Protein AF-A0A167Z5C3-F1 (afdb_monomer_lite)

Structure (mmCIF, N/CA/C/O backbone):
data_AF-A0A167Z5C3-F1
#
_entry.id   AF-A0A167Z5C3-F1
#
loop_
_atom_site.group_PDB
_atom_site.id
_atom_site.type_symbol
_atom_site.label_atom_id
_atom_site.label_alt_id
_atom_site.label_comp_id
_atom_site.label_asym_id
_atom_site.label_entity_id
_atom_site.label_seq_id
_atom_site.pdbx_PDB_ins_code
_atom_site.Cartn_x
_atom_site.Cartn_y
_atom_site.Cartn_z
_atom_site.occupancy
_atom_site.B_iso_or_equiv
_atom_site.auth_seq_id
_atom_site.auth_comp_id
_atom_site.auth_asym_id
_atom_site.auth_atom_id
_atom_site.pdbx_PDB_model_num
ATOM 1 N N . MET A 1 1 ? -39.007 -15.872 5.410 1.00 59.53 1 MET A N 1
ATOM 2 C CA . MET A 1 1 ? -37.731 -16.560 5.708 1.00 59.53 1 MET A CA 1
ATOM 3 C C . MET A 1 1 ? -36.763 -15.523 6.268 1.00 59.53 1 MET A C 1
ATOM 5 O O . MET A 1 1 ? -36.455 -14.594 5.531 1.00 59.53 1 MET A O 1
ATOM 9 N N . PRO A 1 2 ? -36.349 -15.582 7.546 1.00 70.94 2 PRO A N 1
ATOM 10 C CA . PRO A 1 2 ? -35.373 -14.635 8.084 1.00 70.94 2 PRO A CA 1
ATOM 11 C C . PRO A 1 2 ? -34.003 -14.875 7.434 1.00 70.94 2 PRO A C 1
ATOM 13 O O . PRO A 1 2 ? -33.470 -15.982 7.492 1.00 70.94 2 PRO A O 1
ATOM 16 N N . VAL A 1 3 ? -33.444 -13.845 6.799 1.00 76.62 3 VAL A N 1
ATOM 17 C CA . VAL A 1 3 ? -32.089 -13.879 6.234 1.00 76.62 3 VAL A CA 1
ATOM 18 C C . VAL A 1 3 ? -31.096 -13.922 7.395 1.00 76.62 3 VAL A C 1
ATOM 20 O O . VAL A 1 3 ? -31.000 -12.970 8.167 1.00 76.62 3 VAL A O 1
ATOM 23 N N . ARG A 1 4 ? -30.370 -15.035 7.551 1.00 77.00 4 ARG A N 1
ATOM 24 C CA . ARG A 1 4 ? -29.257 -15.124 8.504 1.00 77.00 4 ARG A CA 1
ATOM 25 C C . ARG A 1 4 ? -27.977 -14.698 7.801 1.00 77.00 4 ARG A C 1
ATOM 27 O O . ARG A 1 4 ? -27.475 -15.429 6.953 1.00 77.00 4 ARG A O 1
ATOM 34 N N . ILE A 1 5 ? -27.470 -13.519 8.152 1.00 76.19 5 ILE A N 1
ATOM 35 C CA . ILE A 1 5 ? -26.157 -13.058 7.696 1.00 76.19 5 ILE A CA 1
ATOM 36 C C . ILE A 1 5 ? -25.108 -13.888 8.451 1.00 76.19 5 ILE A C 1
ATOM 38 O O . ILE A 1 5 ? -25.113 -13.873 9.686 1.00 76.19 5 ILE A O 1
ATOM 42 N N . PRO A 1 6 ? -24.261 -14.667 7.755 1.00 74.75 6 PRO A N 1
ATOM 43 C CA . PRO A 1 6 ? -23.200 -15.419 8.405 1.00 74.75 6 PRO A CA 1
ATOM 44 C C . PRO A 1 6 ? -22.250 -14.450 9.111 1.00 74.75 6 PRO A C 1
ATOM 46 O O . PRO A 1 6 ? -21.929 -13.388 8.582 1.00 74.75 6 PRO A O 1
ATOM 49 N N . ALA A 1 7 ? -21.820 -14.809 10.322 1.00 80.06 7 ALA A N 1
ATOM 50 C CA . ALA A 1 7 ? -20.827 -14.026 11.044 1.00 80.06 7 ALA A CA 1
ATOM 51 C C . ALA A 1 7 ? -19.572 -13.872 10.173 1.00 80.06 7 ALA A C 1
ATOM 53 O O . ALA A 1 7 ? -19.111 -14.855 9.584 1.00 80.06 7 ALA A O 1
ATOM 54 N N . ALA A 1 8 ? -19.048 -12.646 10.093 1.00 79.44 8 ALA A N 1
ATOM 55 C CA . ALA A 1 8 ? -17.879 -12.343 9.281 1.00 79.44 8 ALA A CA 1
ATOM 56 C C . ALA A 1 8 ? -16.723 -13.263 9.680 1.00 79.44 8 ALA A C 1
ATOM 58 O O . ALA A 1 8 ? -16.382 -13.390 10.864 1.00 79.44 8 ALA A O 1
ATOM 59 N N . ARG A 1 9 ? -16.124 -13.925 8.691 1.00 85.88 9 ARG A N 1
ATOM 60 C CA . ARG A 1 9 ? -14.958 -14.775 8.941 1.00 85.88 9 ARG A CA 1
ATOM 61 C C . ARG A 1 9 ? -13.801 -13.898 9.406 1.00 85.88 9 ARG A C 1
ATOM 63 O O . ARG A 1 9 ? -13.658 -12.760 8.968 1.00 85.88 9 ARG A O 1
ATOM 70 N N . THR A 1 10 ? -12.915 -14.438 10.239 1.00 87.94 10 THR A N 1
ATOM 71 C CA . THR A 1 10 ? -11.719 -13.715 10.708 1.00 87.94 10 THR A CA 1
ATOM 72 C C . THR A 1 10 ? -10.896 -13.151 9.547 1.00 87.94 10 THR A C 1
ATOM 74 O O . THR A 1 10 ? -10.353 -12.057 9.654 1.00 87.94 10 THR A O 1
ATOM 77 N N . SER A 1 11 ? -10.859 -13.857 8.411 1.00 88.06 11 SER A N 1
ATOM 78 C CA . SER A 1 11 ? -10.230 -13.381 7.177 1.00 88.06 11 SER A CA 1
ATOM 79 C C . SER A 1 11 ? -10.886 -12.119 6.619 1.00 88.06 11 SER A C 1
ATOM 81 O O . SER A 1 11 ? -10.178 -11.215 6.202 1.00 88.06 11 SER A O 1
ATOM 83 N N . GLU A 1 12 ? -12.217 -12.031 6.635 1.00 88.00 12 GLU A N 1
ATOM 84 C CA . GLU A 1 12 ? -12.946 -10.848 6.164 1.00 88.00 12 GLU A CA 1
ATOM 85 C C . GLU A 1 12 ? -12.699 -9.666 7.092 1.00 88.00 12 GLU A C 1
ATOM 87 O O . GLU A 1 12 ? -12.369 -8.581 6.624 1.00 88.00 12 GLU A O 1
ATOM 92 N N . VAL A 1 13 ? -12.767 -9.885 8.408 1.00 90.62 13 VAL A N 1
ATOM 93 C CA . VAL A 1 13 ? -12.454 -8.847 9.401 1.00 90.62 13 VAL A CA 1
ATOM 94 C C . VAL A 1 13 ? -11.026 -8.332 9.214 1.00 90.62 13 VAL A C 1
ATOM 96 O O . VAL A 1 13 ? -10.800 -7.124 9.231 1.00 90.62 13 VAL A O 1
ATOM 99 N N . LEU A 1 14 ? -10.070 -9.231 8.972 1.00 92.25 14 LEU A N 1
ATOM 100 C CA . LEU A 1 14 ? -8.686 -8.858 8.701 1.00 92.25 14 LEU A CA 1
ATOM 101 C C . LEU A 1 14 ? -8.566 -8.064 7.397 1.00 92.25 14 LEU A C 1
ATOM 103 O O . LEU A 1 14 ? -7.902 -7.033 7.385 1.00 92.25 14 LEU A O 1
ATOM 107 N N . SER A 1 15 ? -9.235 -8.483 6.321 1.00 90.88 15 SER A N 1
ATOM 108 C CA . SER A 1 15 ? -9.249 -7.744 5.054 1.00 90.88 15 SER A CA 1
ATOM 109 C C . SER A 1 15 ? -9.843 -6.345 5.205 1.00 90.88 15 SER A C 1
ATOM 111 O O . SER A 1 15 ? -9.249 -5.389 4.712 1.00 90.88 15 SER A O 1
ATOM 113 N N . PHE A 1 16 ? -10.961 -6.198 5.920 1.00 92.62 16 PHE A N 1
ATOM 114 C CA . PHE A 1 16 ? -11.559 -4.888 6.188 1.00 92.62 16 PHE A CA 1
ATOM 115 C C . PHE A 1 16 ? -10.667 -4.020 7.079 1.00 92.62 16 PHE A C 1
ATOM 117 O O . PHE A 1 16 ? -10.530 -2.826 6.822 1.00 92.62 16 PHE A O 1
ATOM 124 N N . GLY A 1 17 ? -10.005 -4.610 8.076 1.00 92.19 17 GLY A N 1
ATOM 125 C CA . GLY A 1 17 ? -9.033 -3.908 8.913 1.00 92.19 17 GLY A CA 1
ATOM 126 C C . GLY A 1 17 ? -7.829 -3.410 8.112 1.00 92.19 17 GLY A C 1
ATOM 127 O O . GLY A 1 17 ? -7.474 -2.236 8.194 1.00 92.19 17 GLY A O 1
ATOM 128 N N . VAL A 1 18 ? -7.243 -4.275 7.280 1.00 93.94 18 VAL A N 1
ATOM 129 C CA . VAL A 1 18 ? -6.130 -3.915 6.387 1.00 93.94 18 VAL A CA 1
ATOM 130 C C . VAL A 1 18 ? -6.558 -2.844 5.386 1.00 93.94 18 VAL A C 1
ATOM 132 O O . VAL A 1 18 ? -5.814 -1.890 5.177 1.00 93.94 18 VAL A O 1
ATOM 135 N N . ALA A 1 19 ? -7.753 -2.955 4.803 1.00 92.69 19 ALA A N 1
ATOM 136 C CA . ALA A 1 19 ? -8.283 -1.950 3.887 1.00 92.69 19 ALA A CA 1
ATOM 137 C C . ALA A 1 19 ? -8.485 -0.595 4.581 1.00 92.69 19 ALA A C 1
ATOM 139 O O . ALA A 1 19 ? -8.094 0.432 4.032 1.00 92.69 19 ALA A O 1
ATOM 140 N N . GLY A 1 20 ? -9.031 -0.592 5.800 1.00 92.75 20 GLY A N 1
ATOM 141 C CA . GLY A 1 20 ? -9.207 0.620 6.597 1.00 92.75 20 GLY A CA 1
ATOM 142 C C . GLY A 1 20 ? -7.874 1.295 6.908 1.00 92.75 20 GLY A C 1
ATOM 143 O O . GLY A 1 20 ? -7.679 2.460 6.573 1.00 92.75 20 GLY A O 1
ATOM 144 N N . VAL A 1 21 ? -6.917 0.559 7.478 1.00 92.25 21 VAL A N 1
ATOM 145 C CA . VAL A 1 21 ? -5.583 1.102 7.792 1.00 92.25 21 VAL A CA 1
ATOM 146 C C . VAL A 1 21 ? -4.857 1.553 6.521 1.00 92.25 21 VAL A C 1
ATOM 148 O O . VAL A 1 21 ? -4.270 2.634 6.497 1.00 92.25 21 VAL A O 1
ATOM 151 N N . GLY A 1 22 ? -4.940 0.770 5.444 1.00 89.56 22 GLY A N 1
ATOM 152 C CA . GLY A 1 22 ? -4.351 1.101 4.148 1.00 89.56 22 GLY A CA 1
ATOM 153 C C . GLY A 1 22 ? -4.929 2.375 3.530 1.00 89.56 22 GLY A C 1
ATOM 154 O O . GLY A 1 22 ? -4.178 3.155 2.953 1.00 89.56 22 GLY A O 1
ATOM 155 N N . ALA A 1 23 ? -6.228 2.636 3.702 1.00 90.56 23 ALA A N 1
ATOM 156 C CA . ALA A 1 23 ? -6.866 3.863 3.225 1.00 90.56 23 ALA A CA 1
ATOM 157 C C . ALA A 1 23 ? -6.369 5.118 3.965 1.00 90.56 23 ALA A C 1
ATOM 159 O O . ALA A 1 23 ? -6.271 6.185 3.362 1.00 90.56 23 ALA A O 1
ATOM 160 N N . PHE A 1 24 ? -6.013 4.996 5.248 1.00 90.06 24 PHE A N 1
ATOM 161 C CA . PHE A 1 24 ? -5.462 6.104 6.039 1.00 90.06 24 PHE A CA 1
ATOM 162 C C . PHE A 1 24 ? -3.935 6.234 5.948 1.00 90.06 24 PHE A C 1
ATOM 164 O O . PHE A 1 24 ? -3.391 7.281 6.304 1.00 90.06 24 PHE A O 1
ATOM 171 N N . ALA A 1 25 ? -3.235 5.218 5.440 1.00 87.75 25 ALA A N 1
ATOM 172 C CA . ALA A 1 25 ? -1.778 5.225 5.328 1.00 87.75 25 ALA A CA 1
ATOM 173 C C . ALA A 1 25 ? -1.211 6.440 4.554 1.00 87.75 25 ALA A C 1
ATOM 175 O O . ALA A 1 25 ? -0.251 7.033 5.050 1.00 87.75 25 ALA A O 1
ATOM 176 N N . PRO A 1 26 ? -1.788 6.898 3.420 1.00 82.81 26 PRO A N 1
ATOM 177 C CA . PRO A 1 26 ? -1.288 8.080 2.711 1.00 82.81 26 PRO A CA 1
ATOM 178 C C . PRO A 1 26 ? -1.381 9.367 3.538 1.00 82.81 26 PRO A C 1
ATOM 180 O O . PRO A 1 26 ? -0.478 10.196 3.493 1.00 82.81 26 PRO A O 1
ATOM 183 N N . LEU A 1 27 ? -2.446 9.524 4.331 1.00 87.12 27 LEU A N 1
ATOM 184 C CA . LEU A 1 27 ? -2.628 10.690 5.199 1.00 87.12 27 LEU A CA 1
ATOM 185 C C . LEU A 1 27 ? -1.622 10.685 6.351 1.00 87.12 27 LEU A C 1
ATOM 187 O O . LEU A 1 27 ? -1.069 11.727 6.692 1.00 87.12 27 LEU A O 1
ATOM 191 N N . TYR A 1 28 ? -1.339 9.510 6.915 1.00 82.50 28 TYR A N 1
ATOM 192 C CA . TYR A 1 28 ? -0.301 9.370 7.932 1.00 82.50 28 TYR A CA 1
ATOM 193 C C . TYR A 1 28 ? 1.085 9.731 7.382 1.00 82.50 28 TYR A C 1
ATOM 195 O O . TYR A 1 28 ? 1.816 10.486 8.019 1.00 82.50 28 TYR A O 1
ATOM 203 N N . LEU A 1 29 ? 1.428 9.247 6.183 1.00 86.88 29 LEU A N 1
ATOM 204 C CA . LEU A 1 29 ? 2.704 9.564 5.532 1.00 86.88 29 LEU A CA 1
ATOM 205 C C . LEU A 1 29 ? 2.828 11.054 5.180 1.00 86.88 29 LEU A C 1
ATOM 207 O O . LEU A 1 29 ? 3.918 11.603 5.279 1.00 86.88 29 LEU A O 1
ATOM 211 N N . LEU A 1 30 ? 1.723 11.721 4.834 1.00 86.31 30 LEU A N 1
ATOM 212 C CA . LEU A 1 30 ? 1.718 13.152 4.523 1.00 86.31 30 LEU A CA 1
ATOM 213 C C . LEU A 1 30 ? 1.930 14.038 5.763 1.00 86.31 30 LEU A C 1
ATOM 215 O O . LEU A 1 30 ? 2.533 15.103 5.664 1.00 86.31 30 LEU A O 1
ATOM 219 N N . LEU A 1 31 ? 1.414 13.623 6.923 1.00 83.88 31 LEU A N 1
ATOM 220 C CA . LEU A 1 31 ? 1.479 14.405 8.164 1.00 83.88 31 LEU A CA 1
ATOM 221 C C . LEU A 1 31 ? 2.708 14.072 9.026 1.00 83.88 31 LEU A C 1
ATOM 223 O O . LEU A 1 31 ? 3.077 14.867 9.892 1.00 83.88 31 LEU A O 1
ATOM 227 N N . ALA A 1 32 ? 3.338 12.913 8.824 1.00 83.81 32 ALA A N 1
ATOM 228 C CA . ALA A 1 32 ? 4.481 12.486 9.619 1.00 83.81 32 ALA A CA 1
ATOM 229 C C . ALA A 1 32 ? 5.792 13.165 9.155 1.00 83.81 32 ALA A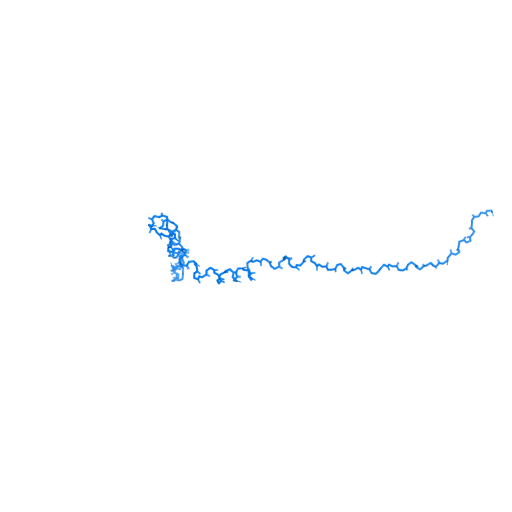 C 1
ATOM 231 O O . ALA A 1 32 ? 6.214 12.993 8.007 1.00 83.81 32 ALA A O 1
ATOM 232 N N . PRO A 1 33 ? 6.503 13.892 10.038 1.00 79.31 33 PRO A N 1
ATOM 233 C CA . PRO A 1 33 ? 7.791 14.481 9.688 1.00 79.31 33 PRO A CA 1
ATOM 234 C C . PRO A 1 33 ? 8.831 13.380 9.424 1.00 79.31 33 PRO A C 1
ATOM 236 O O . PRO A 1 33 ? 9.020 12.481 10.241 1.00 79.31 33 PRO A O 1
ATOM 239 N N . GLY A 1 34 ? 9.517 13.442 8.278 1.00 83.06 34 GLY A N 1
ATOM 240 C CA . GLY A 1 34 ? 10.540 12.456 7.895 1.00 83.06 34 GLY A CA 1
ATOM 241 C C . GLY A 1 34 ? 9.999 11.136 7.324 1.00 83.06 34 GLY A C 1
ATOM 242 O O . GLY A 1 34 ? 10.754 10.163 7.212 1.00 83.06 34 GLY A O 1
ATOM 243 N N . ALA A 1 35 ? 8.717 11.091 6.943 1.00 85.06 35 ALA A N 1
ATOM 244 C CA . ALA A 1 35 ? 8.103 9.925 6.310 1.00 85.06 35 ALA A CA 1
ATOM 245 C C . ALA A 1 35 ? 8.829 9.500 5.024 1.00 85.06 35 ALA A C 1
ATOM 247 O O . ALA A 1 35 ? 9.097 8.315 4.851 1.00 85.06 35 ALA A O 1
ATOM 248 N N . GLU A 1 36 ? 9.223 10.457 4.180 1.00 83.94 36 GLU A N 1
ATOM 249 C CA . GLU A 1 36 ? 9.922 10.195 2.914 1.00 83.94 36 GLU A CA 1
ATOM 250 C C . GLU A 1 36 ? 11.262 9.475 3.110 1.00 83.94 36 GLU A C 1
ATOM 252 O O . GLU A 1 36 ? 11.537 8.485 2.440 1.00 83.94 36 GLU A O 1
ATOM 257 N N . GLU A 1 37 ? 12.078 9.897 4.080 1.00 88.38 37 GLU A N 1
ATOM 258 C CA . GLU A 1 37 ? 13.375 9.263 4.364 1.00 88.38 37 GLU A CA 1
ATOM 259 C C . GLU A 1 37 ? 13.190 7.824 4.867 1.00 88.38 37 GLU A C 1
ATOM 261 O O . GLU A 1 37 ? 13.909 6.901 4.476 1.00 88.38 37 GLU A O 1
ATOM 266 N N . THR A 1 38 ? 12.190 7.608 5.724 1.00 87.00 38 THR A N 1
ATOM 267 C CA . THR A 1 38 ? 11.873 6.272 6.241 1.00 87.00 38 THR A CA 1
ATOM 268 C C . THR A 1 38 ? 11.325 5.375 5.137 1.00 87.00 38 THR A C 1
ATOM 270 O O . THR A 1 38 ? 11.746 4.220 5.014 1.00 87.00 38 THR A O 1
ATOM 273 N N . LEU A 1 39 ? 10.429 5.910 4.307 1.00 86.50 39 LEU A N 1
ATOM 274 C CA . LEU A 1 39 ? 9.857 5.212 3.168 1.00 86.50 39 LEU A CA 1
ATOM 275 C C . LEU A 1 39 ? 10.956 4.842 2.170 1.00 86.50 39 LEU A C 1
ATOM 277 O O . LEU A 1 39 ? 11.048 3.674 1.811 1.00 86.50 39 LEU A O 1
ATOM 281 N N . ALA A 1 40 ? 11.846 5.771 1.814 1.00 88.19 40 ALA A N 1
ATOM 282 C CA . ALA A 1 40 ? 12.988 5.534 0.932 1.00 88.19 40 ALA A CA 1
ATOM 283 C C . ALA A 1 40 ? 13.931 4.442 1.470 1.00 88.19 40 ALA A C 1
ATOM 285 O O . ALA A 1 40 ? 14.315 3.523 0.742 1.00 88.19 40 ALA A O 1
ATOM 286 N N . ARG A 1 41 ? 14.265 4.472 2.768 1.00 90.12 41 ARG A N 1
ATOM 287 C CA . ARG A 1 41 ? 15.096 3.428 3.401 1.00 90.12 41 ARG A CA 1
ATOM 288 C C . ARG A 1 41 ? 14.427 2.059 3.393 1.00 90.12 41 ARG A C 1
ATOM 290 O O . ARG A 1 41 ? 15.111 1.042 3.252 1.00 90.12 41 ARG A O 1
ATOM 297 N N . GLN A 1 42 ? 13.111 2.010 3.589 1.00 88.44 42 GLN A N 1
ATOM 298 C CA . GLN A 1 42 ? 12.366 0.755 3.565 1.00 88.44 42 GLN A CA 1
ATOM 299 C C . GLN A 1 42 ? 12.198 0.227 2.138 1.00 88.44 42 GLN A C 1
ATOM 301 O O . GLN A 1 42 ? 12.467 -0.953 1.912 1.00 88.44 42 GLN A O 1
ATOM 306 N N . THR A 1 43 ? 11.822 1.076 1.178 1.00 87.81 43 THR A N 1
ATOM 307 C CA . THR A 1 43 ? 11.642 0.708 -0.236 1.00 87.81 43 THR A CA 1
ATOM 308 C C . THR A 1 43 ? 12.948 0.237 -0.861 1.00 87.81 43 THR A C 1
ATOM 310 O O . THR A 1 43 ? 12.939 -0.781 -1.549 1.00 87.81 43 THR A O 1
ATOM 313 N N . ALA A 1 44 ? 14.089 0.847 -0.526 1.00 92.69 44 ALA A N 1
ATOM 314 C CA . ALA A 1 44 ? 15.405 0.414 -1.005 1.00 92.69 44 ALA A CA 1
ATOM 315 C C . ALA A 1 44 ? 15.727 -1.064 -0.695 1.00 92.69 44 ALA A C 1
ATOM 317 O O . ALA A 1 44 ? 16.468 -1.707 -1.439 1.00 92.69 44 ALA A O 1
ATOM 318 N N . ARG A 1 45 ? 15.155 -1.642 0.373 1.00 91.94 45 ARG A N 1
ATOM 319 C CA . ARG A 1 45 ? 15.403 -3.047 0.751 1.00 91.94 45 ARG A CA 1
ATOM 320 C C . ARG A 1 45 ? 14.686 -4.047 -0.149 1.00 91.94 45 ARG A C 1
ATOM 322 O O . ARG A 1 45 ? 15.197 -5.143 -0.371 1.00 91.94 45 ARG A O 1
ATOM 329 N N . TRP A 1 46 ? 13.488 -3.713 -0.621 1.00 86.75 46 TRP A N 1
ATOM 330 C CA . TRP A 1 46 ? 12.613 -4.671 -1.304 1.00 86.75 46 TRP A CA 1
ATOM 331 C C . TRP A 1 46 ? 12.300 -4.305 -2.755 1.00 86.75 46 TRP A C 1
ATOM 333 O O . TRP A 1 46 ? 12.028 -5.218 -3.540 1.00 86.75 46 TRP A O 1
ATOM 343 N N . ALA A 1 47 ? 12.398 -3.031 -3.144 1.00 91.00 47 ALA A N 1
ATOM 344 C CA . ALA A 1 47 ? 12.131 -2.566 -4.504 1.00 91.00 47 ALA A CA 1
ATOM 345 C C . ALA A 1 47 ? 12.968 -3.303 -5.568 1.00 91.00 47 ALA A C 1
ATOM 347 O O . ALA A 1 47 ? 12.363 -3.833 -6.497 1.00 91.00 47 ALA A O 1
ATOM 348 N N . PRO A 1 48 ? 14.291 -3.535 -5.406 1.00 88.94 48 PRO A N 1
ATOM 349 C CA . PRO A 1 48 ? 15.081 -4.232 -6.433 1.00 88.94 48 PRO A CA 1
ATOM 350 C C . PRO A 1 48 ? 14.676 -5.701 -6.635 1.00 88.94 48 PRO A C 1
ATOM 352 O O . PRO A 1 48 ? 14.871 -6.309 -7.690 1.00 88.94 48 PRO A O 1
ATOM 355 N N . ARG A 1 49 ? 14.133 -6.346 -5.594 1.00 88.81 49 ARG A N 1
ATOM 356 C CA . ARG A 1 49 ? 13.568 -7.697 -5.721 1.00 88.81 49 ARG A CA 1
ATOM 357 C C . ARG A 1 49 ? 12.223 -7.643 -6.440 1.00 88.81 49 ARG A C 1
ATOM 359 O O . ARG A 1 49 ? 11.949 -8.513 -7.263 1.00 88.81 49 ARG A O 1
ATOM 366 N N . TRP A 1 50 ? 11.416 -6.638 -6.132 1.00 87.88 50 TRP A N 1
ATOM 367 C CA . TRP A 1 50 ? 10.129 -6.402 -6.771 1.00 87.88 50 TRP A CA 1
ATOM 368 C C . TRP A 1 50 ? 10.266 -6.067 -8.255 1.00 87.88 50 TRP A C 1
ATOM 370 O O . TRP A 1 50 ? 9.526 -6.626 -9.055 1.00 87.88 50 TRP A O 1
ATOM 380 N N . GLU A 1 51 ? 11.262 -5.276 -8.647 1.00 87.19 51 GLU A N 1
ATOM 381 C CA . GLU A 1 51 ? 11.583 -4.985 -10.049 1.00 87.19 51 GLU A CA 1
ATOM 382 C C . GLU A 1 51 ? 11.885 -6.260 -10.841 1.00 87.19 51 GLU A C 1
ATOM 384 O O . GLU A 1 51 ? 11.370 -6.444 -11.941 1.00 87.19 51 GLU A O 1
ATOM 389 N N . ARG A 1 52 ? 12.636 -7.203 -10.255 1.00 87.25 52 ARG A N 1
ATOM 390 C CA . ARG A 1 52 ? 12.906 -8.510 -10.881 1.00 87.25 52 ARG A CA 1
ATOM 391 C C . ARG A 1 52 ? 11.640 -9.350 -11.070 1.00 87.25 52 ARG A C 1
ATOM 393 O O . ARG A 1 52 ? 11.522 -10.062 -12.066 1.00 87.25 52 ARG A O 1
ATOM 400 N N . VAL A 1 53 ? 10.696 -9.287 -10.130 1.00 86.94 53 VAL A N 1
ATOM 401 C CA . VAL A 1 53 ? 9.393 -9.970 -10.239 1.00 86.94 53 VAL A CA 1
ATOM 402 C C . VAL A 1 53 ? 8.513 -9.265 -11.276 1.00 86.94 53 VAL A C 1
ATOM 404 O O . VAL A 1 53 ? 7.959 -9.923 -12.152 1.00 86.94 53 VAL A O 1
ATOM 407 N N . ALA A 1 54 ? 8.438 -7.937 -11.248 1.00 83.25 54 ALA A N 1
ATOM 408 C CA . ALA A 1 54 ? 7.661 -7.145 -12.194 1.00 83.25 54 ALA A CA 1
ATOM 409 C C . ALA A 1 54 ? 8.164 -7.316 -13.637 1.00 83.25 54 ALA A C 1
ATOM 411 O O . ALA A 1 54 ? 7.366 -7.571 -14.537 1.00 83.25 54 ALA A O 1
ATOM 412 N N . ALA A 1 55 ? 9.480 -7.297 -13.857 1.00 83.25 55 ALA A N 1
ATOM 413 C CA . ALA A 1 55 ? 10.080 -7.560 -15.165 1.00 83.25 55 ALA A CA 1
ATOM 414 C C . ALA A 1 55 ? 9.736 -8.959 -15.704 1.00 83.25 55 ALA A C 1
ATOM 416 O O . ALA A 1 55 ? 9.625 -9.149 -16.911 1.00 83.25 55 ALA A O 1
ATOM 417 N N . ARG A 1 56 ? 9.550 -9.942 -14.815 1.00 81.44 56 ARG A N 1
ATOM 418 C CA . ARG A 1 56 ? 9.253 -11.328 -15.191 1.00 81.44 56 ARG A CA 1
ATOM 419 C C . ARG A 1 56 ? 7.766 -11.601 -15.420 1.00 81.44 56 ARG A C 1
ATOM 421 O O . ARG A 1 56 ? 7.442 -12.465 -16.229 1.00 81.44 56 ARG A O 1
ATOM 428 N N . TYR A 1 57 ? 6.884 -10.932 -14.680 1.00 79.44 57 TYR A N 1
ATOM 429 C CA . TYR A 1 57 ? 5.464 -11.303 -14.615 1.00 79.44 57 TYR A CA 1
ATOM 430 C C . TYR A 1 57 ? 4.493 -10.181 -14.992 1.00 79.44 57 TYR A C 1
ATOM 432 O O . TYR A 1 57 ? 3.348 -10.473 -15.323 1.00 79.44 57 TYR A O 1
ATOM 440 N N . VAL A 1 58 ? 4.921 -8.918 -14.934 1.00 77.75 58 VAL A N 1
ATOM 441 C CA . VAL A 1 58 ? 4.075 -7.742 -15.209 1.00 77.75 58 VAL A CA 1
ATOM 442 C C . VAL A 1 58 ? 4.393 -7.143 -16.579 1.00 77.75 58 VAL A C 1
ATOM 444 O O . VAL A 1 58 ? 3.483 -6.704 -17.279 1.00 77.75 58 VAL A O 1
ATOM 447 N N . ALA A 1 59 ? 5.660 -7.172 -17.010 1.00 66.25 59 ALA A N 1
ATOM 448 C CA . ALA A 1 59 ? 6.009 -6.855 -18.391 1.00 66.25 59 ALA A CA 1
ATOM 449 C C . ALA A 1 59 ? 5.410 -7.922 -19.324 1.00 66.25 59 ALA A C 1
ATOM 451 O O . ALA A 1 59 ? 5.704 -9.112 -19.202 1.00 66.25 59 ALA A O 1
ATOM 452 N N . ALA A 1 60 ? 4.531 -7.502 -20.234 1.00 62.19 60 ALA A N 1
ATOM 453 C CA . ALA A 1 60 ? 3.822 -8.418 -21.114 1.00 62.19 60 ALA A CA 1
ATOM 454 C C . ALA A 1 60 ? 4.811 -9.259 -21.958 1.00 62.19 60 ALA A C 1
ATOM 456 O O . ALA A 1 60 ? 5.672 -8.688 -22.632 1.00 62.19 60 ALA A O 1
ATOM 457 N N . PRO A 1 61 ? 4.668 -10.599 -22.029 1.00 57.81 61 PRO A N 1
ATOM 458 C CA . PRO A 1 61 ? 5.484 -11.448 -22.907 1.00 57.81 61 PRO A CA 1
ATOM 459 C C . PRO A 1 61 ? 5.203 -11.223 -24.409 1.00 57.81 61 PRO A C 1
ATOM 461 O O . PRO A 1 61 ? 5.790 -11.890 -25.262 1.00 57.81 61 PRO A O 1
ATOM 464 N N . SER A 1 62 ? 4.288 -10.313 -24.763 1.00 56.41 62 SER A N 1
ATOM 465 C CA . SER A 1 62 ? 3.802 -10.096 -26.129 1.00 56.41 62 SER A CA 1
ATOM 466 C C . SER A 1 62 ? 4.767 -9.331 -27.036 1.00 56.41 62 SER A C 1
ATOM 468 O O . SER A 1 62 ? 4.655 -9.460 -28.252 1.00 56.41 62 SER A O 1
ATOM 470 N N . SER A 1 63 ? 5.744 -8.594 -26.498 1.00 55.84 63 SER A N 1
ATOM 471 C CA . SER A 1 63 ? 6.692 -7.827 -27.328 1.00 55.84 63 SER A CA 1
ATOM 472 C C . SER A 1 63 ? 7.702 -8.705 -28.080 1.00 55.84 63 SER A C 1
ATOM 474 O O . SER A 1 63 ? 8.338 -8.244 -29.022 1.00 55.84 63 SER A O 1
ATOM 476 N N . ALA A 1 64 ? 7.833 -9.983 -27.709 1.00 56.53 64 ALA A N 1
ATOM 477 C CA . ALA A 1 64 ? 8.749 -10.924 -28.355 1.00 56.53 64 ALA A CA 1
ATOM 478 C C . ALA A 1 64 ? 8.127 -11.698 -29.538 1.00 56.53 64 ALA A C 1
ATOM 480 O O . ALA A 1 64 ? 8.829 -12.467 -30.192 1.00 56.53 64 ALA A O 1
ATOM 481 N N . ARG A 1 65 ? 6.825 -11.531 -29.837 1.00 53.19 65 ARG A N 1
ATOM 482 C CA . ARG A 1 65 ? 6.106 -12.356 -30.835 1.00 53.19 65 ARG A CA 1
ATOM 483 C C . ARG A 1 65 ? 5.721 -11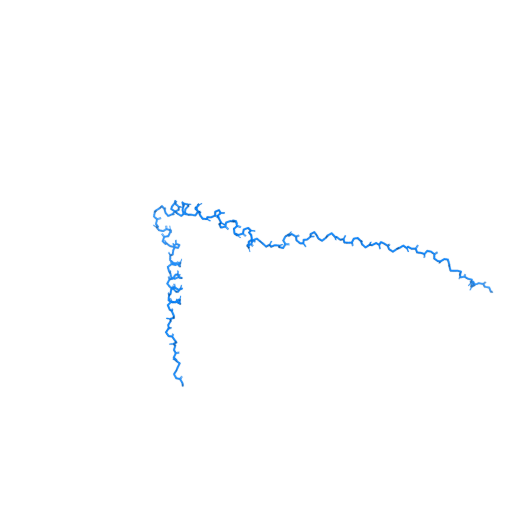.622 -32.127 1.00 53.19 65 ARG A C 1
ATOM 485 O O . ARG A 1 65 ? 4.799 -12.055 -32.808 1.00 53.19 65 ARG A O 1
ATOM 492 N N . THR A 1 66 ? 6.418 -10.550 -32.503 1.00 51.38 66 THR A N 1
ATOM 493 C CA . THR A 1 66 ? 6.186 -9.900 -33.816 1.00 51.38 66 THR A CA 1
ATOM 494 C C . THR A 1 66 ? 7.272 -10.199 -34.849 1.00 51.38 66 THR A C 1
ATOM 496 O O . THR A 1 66 ? 7.081 -9.930 -36.029 1.00 51.38 66 THR A O 1
ATOM 499 N N . ALA A 1 67 ? 8.362 -10.870 -34.478 1.00 55.38 67 ALA A N 1
ATOM 500 C CA . ALA A 1 67 ? 9.267 -11.4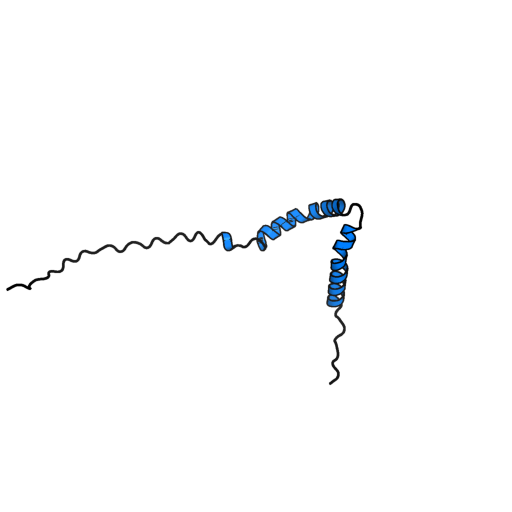61 -35.459 1.00 55.38 67 ALA A CA 1
ATOM 501 C C . ALA A 1 67 ? 8.789 -12.877 -35.817 1.00 55.38 67 ALA A C 1
ATOM 503 O O . ALA A 1 67 ? 9.422 -13.871 -35.473 1.00 55.38 67 ALA A O 1
ATOM 504 N N . SER A 1 68 ? 7.638 -12.974 -36.488 1.00 46.28 68 SER A N 1
ATOM 505 C CA . SER A 1 68 ? 7.370 -14.138 -37.332 1.00 46.28 68 SER A CA 1
ATOM 506 C C . SER A 1 68 ? 8.259 -13.963 -38.562 1.00 46.28 68 SER A C 1
ATOM 508 O O . SER A 1 68 ? 8.006 -13.034 -39.334 1.00 46.28 68 SER A O 1
ATOM 510 N N . PRO A 1 69 ? 9.326 -14.761 -38.760 1.00 52.91 69 PRO A N 1
ATOM 511 C CA . PRO A 1 69 ? 9.991 -14.761 -40.045 1.00 52.91 69 PRO A CA 1
ATOM 512 C C . PRO A 1 69 ? 8.940 -15.267 -41.019 1.00 52.91 69 PRO A C 1
ATOM 514 O O . PRO A 1 69 ? 8.503 -16.418 -40.937 1.00 52.91 69 PRO A O 1
ATOM 517 N N . SER A 1 70 ? 8.478 -14.380 -41.897 1.00 54.19 70 SER A N 1
ATOM 518 C CA . SER A 1 70 ? 7.670 -14.761 -43.038 1.00 54.19 70 SER A CA 1
ATOM 519 C C . SER A 1 70 ? 8.352 -15.972 -43.663 1.00 54.19 70 SER A C 1
ATOM 521 O O . SER A 1 70 ? 9.461 -15.854 -44.192 1.00 54.19 70 SER A O 1
ATOM 523 N N . ARG A 1 71 ? 7.729 -17.149 -43.555 1.00 49.34 71 ARG A N 1
ATOM 524 C CA . ARG A 1 71 ? 8.049 -18.269 -44.430 1.00 49.34 71 ARG A CA 1
ATOM 525 C C . ARG A 1 71 ? 7.838 -17.720 -45.833 1.00 49.34 71 ARG A C 1
ATOM 527 O O . ARG A 1 71 ? 6.698 -17.577 -46.267 1.00 49.34 71 ARG A O 1
ATOM 534 N N . ALA A 1 72 ? 8.926 -17.317 -46.482 1.00 52.31 72 ALA A N 1
ATOM 535 C CA . ALA A 1 72 ? 8.914 -16.941 -47.877 1.00 52.31 72 ALA A CA 1
ATOM 536 C C . ALA A 1 72 ? 8.289 -18.119 -48.625 1.00 52.31 72 ALA A C 1
ATOM 538 O O . ALA A 1 72 ? 8.807 -19.237 -48.601 1.00 52.31 72 ALA A O 1
ATOM 539 N N . CYS A 1 73 ? 7.110 -17.883 -49.190 1.00 53.19 73 CYS A N 1
ATOM 54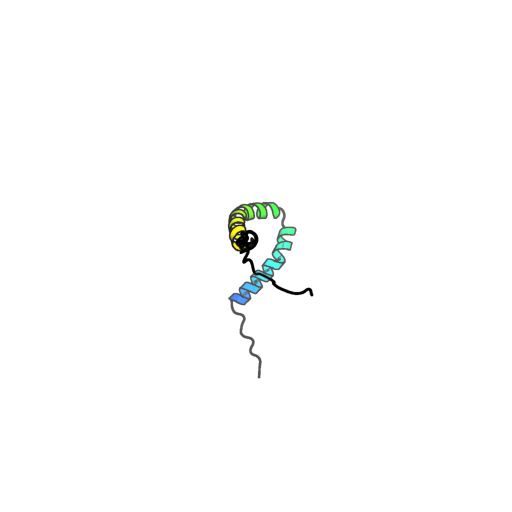0 C CA . CYS A 1 73 ? 6.438 -18.841 -50.045 1.00 53.19 73 CYS A CA 1
ATOM 541 C C . CYS A 1 73 ? 7.401 -19.144 -51.204 1.00 53.19 73 CYS A C 1
ATOM 543 O O . CYS A 1 73 ? 7.858 -18.192 -51.846 1.00 53.19 73 CYS A O 1
ATOM 545 N N . PRO A 1 74 ? 7.765 -20.406 -51.490 1.00 57.38 74 PRO A N 1
ATOM 546 C CA . PRO A 1 74 ? 8.551 -20.682 -52.679 1.00 57.38 74 PRO A CA 1
ATOM 547 C C . PRO A 1 74 ? 7.698 -20.315 -53.898 1.00 57.38 74 PRO A C 1
ATOM 549 O O . PRO A 1 74 ? 6.585 -20.812 -54.069 1.00 57.38 74 PRO A O 1
ATOM 552 N N . ALA A 1 75 ? 8.207 -19.389 -54.713 1.00 62.69 75 ALA A N 1
ATOM 553 C CA . ALA A 1 75 ? 7.524 -18.886 -55.897 1.00 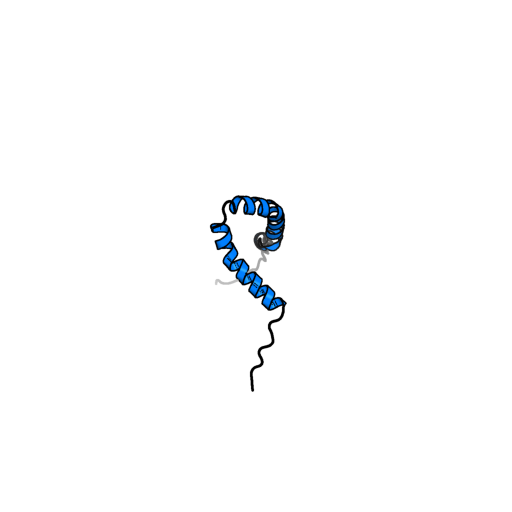62.69 75 ALA A CA 1
ATOM 554 C C . ALA A 1 75 ? 7.136 -20.043 -56.843 1.00 62.69 75 ALA A C 1
ATOM 556 O O . ALA A 1 75 ? 7.950 -20.946 -57.072 1.00 62.69 75 ALA A O 1
ATOM 557 N N . PRO A 1 76 ? 5.923 -20.042 -57.429 1.00 55.00 76 PRO A N 1
ATOM 558 C CA . PRO A 1 76 ? 5.522 -21.094 -58.349 1.00 55.00 76 PRO A CA 1
ATOM 559 C C . PRO A 1 76 ? 6.359 -21.017 -59.633 1.00 55.00 76 PRO A C 1
ATOM 561 O O . PRO A 1 76 ? 6.342 -20.031 -60.371 1.00 55.00 76 PRO A O 1
ATOM 564 N N . ARG A 1 77 ? 7.103 -22.094 -59.902 1.00 54.09 77 ARG A N 1
ATOM 565 C CA . ARG A 1 77 ? 7.907 -22.290 -61.112 1.00 54.09 77 ARG A CA 1
ATOM 566 C C . ARG A 1 77 ? 6.975 -22.319 -62.328 1.00 54.09 77 ARG A C 1
ATOM 568 O O . ARG A 1 77 ? 6.250 -23.292 -62.531 1.00 54.09 77 ARG A O 1
ATOM 575 N N . ARG A 1 78 ? 6.983 -21.252 -63.133 1.00 49.34 78 ARG A N 1
ATOM 576 C CA . ARG A 1 78 ? 6.210 -21.132 -64.381 1.00 49.34 78 ARG A CA 1
ATOM 577 C C . ARG A 1 78 ? 6.639 -22.253 -65.339 1.00 49.34 78 ARG A C 1
ATOM 579 O O . ARG A 1 78 ? 7.714 -22.197 -65.927 1.00 49.34 78 ARG A O 1
ATOM 586 N N . ARG A 1 79 ? 5.828 -23.306 -65.462 1.00 48.62 79 ARG A N 1
ATOM 587 C CA . ARG A 1 79 ? 6.023 -24.372 -66.452 1.00 48.62 79 ARG A CA 1
ATOM 588 C C . ARG A 1 79 ? 5.419 -23.881 -67.768 1.00 48.62 79 ARG A C 1
ATOM 590 O O . ARG A 1 79 ? 4.202 -23.788 -67.881 1.00 48.62 79 ARG A O 1
ATOM 597 N N . SER A 1 80 ? 6.255 -23.519 -68.739 1.00 55.41 80 SER A N 1
ATOM 598 C CA . SER A 1 80 ? 5.811 -23.254 -70.109 1.00 55.41 80 SER A CA 1
ATOM 599 C C . SER A 1 80 ? 5.468 -24.583 -70.778 1.00 55.41 80 SER A C 1
ATOM 601 O O . SER A 1 80 ? 6.325 -25.241 -71.364 1.00 55.41 80 SER A O 1
ATOM 603 N N . THR A 1 81 ? 4.221 -25.018 -70.663 1.00 51.94 81 THR A N 1
ATOM 604 C CA . THR A 1 81 ? 3.679 -26.008 -71.591 1.00 51.94 81 THR A CA 1
ATOM 605 C C . THR A 1 81 ? 3.259 -25.265 -72.849 1.00 51.94 81 THR A C 1
ATOM 607 O O . THR A 1 81 ? 2.282 -24.517 -72.838 1.00 51.94 81 THR A O 1
ATOM 610 N N . GLY A 1 82 ? 4.047 -25.440 -73.911 1.00 55.09 82 GLY A N 1
ATOM 611 C CA . GLY A 1 82 ? 3.620 -25.137 -75.268 1.00 55.09 82 GLY A CA 1
ATOM 612 C C . GLY A 1 82 ? 2.319 -25.879 -75.560 1.00 55.09 82 GLY A C 1
ATOM 613 O O . GLY A 1 82 ? 2.209 -27.078 -75.312 1.00 55.09 82 GLY A O 1
ATOM 614 N N . GLY A 1 83 ? 1.331 -25.132 -76.034 1.00 50.16 83 GLY A N 1
ATOM 615 C CA . GLY A 1 83 ? 0.007 -25.615 -76.388 1.00 50.16 83 GLY A CA 1
ATOM 616 C C . GLY A 1 83 ? -0.432 -24.895 -77.648 1.00 50.16 83 GLY A C 1
ATOM 617 O O . GLY A 1 83 ? -0.892 -23.762 -77.596 1.00 50.16 83 GLY A O 1
ATOM 618 N N . SER A 1 84 ? -0.183 -25.569 -78.765 1.00 56.59 84 SER A N 1
ATOM 619 C CA . SER A 1 84 ? -0.655 -25.282 -80.114 1.00 56.59 84 SER A CA 1
ATOM 620 C C . SER A 1 84 ? -2.109 -24.787 -80.134 1.00 56.59 84 SER A C 1
ATOM 622 O O . SER A 1 84 ? -3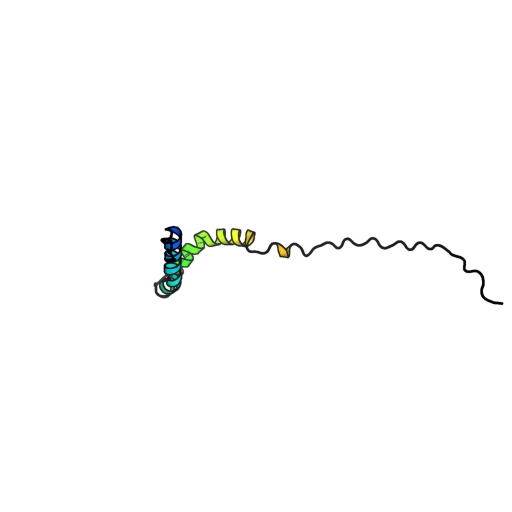.007 -25.504 -79.700 1.00 56.59 84 SER A O 1
ATOM 624 N N . ALA A 1 85 ? -2.338 -23.589 -80.674 1.00 51.03 85 ALA A N 1
ATOM 625 C CA . ALA A 1 85 ? -3.649 -23.147 -81.139 1.00 51.03 85 ALA A CA 1
ATOM 626 C C . ALA A 1 85 ? -3.576 -23.008 -82.661 1.00 51.03 85 ALA A C 1
ATOM 628 O O . ALA A 1 85 ? -3.256 -21.956 -83.213 1.00 51.03 85 ALA A O 1
ATOM 629 N N . ALA A 1 86 ? -3.818 -24.136 -83.320 1.00 52.28 86 ALA A N 1
ATOM 630 C CA . ALA A 1 86 ? -4.201 -24.177 -84.713 1.00 52.28 86 ALA A CA 1
ATOM 631 C C . ALA A 1 86 ? -5.553 -23.468 -84.898 1.00 52.28 86 ALA A C 1
ATOM 633 O O . ALA A 1 86 ? -6.471 -23.655 -84.104 1.00 52.28 86 ALA A O 1
ATOM 634 N N . GLY A 1 87 ? -5.645 -22.713 -85.993 1.00 52.19 87 GLY A N 1
ATOM 635 C CA . GLY A 1 87 ? -6.864 -22.564 -86.781 1.00 52.19 87 GLY A CA 1
ATOM 636 C C . GLY A 1 87 ? -7.914 -21.597 -86.260 1.00 52.19 87 GLY A C 1
ATOM 637 O O . GLY A 1 87 ? -8.829 -22.039 -85.594 1.00 52.19 87 GLY A O 1
ATOM 638 N N . TRP A 1 88 ? -7.834 -20.330 -86.686 1.00 42.19 88 TRP A N 1
ATOM 639 C CA . TRP A 1 88 ? -8.991 -19.516 -87.100 1.00 42.19 88 TRP A CA 1
ATOM 640 C C . TRP A 1 88 ? -8.508 -18.388 -88.029 1.00 42.19 88 TRP A C 1
ATOM 642 O O . TRP A 1 88 ? -8.083 -17.332 -87.559 1.00 42.19 88 TRP A O 1
ATOM 652 N N . ARG A 1 89 ? -8.536 -18.629 -89.347 1.00 41.69 89 ARG A N 1
ATOM 653 C CA . ARG A 1 89 ? -8.706 -17.624 -90.417 1.00 41.69 89 ARG A CA 1
ATOM 654 C C . ARG A 1 89 ? -8.791 -18.337 -91.775 1.00 41.69 89 ARG A C 1
ATOM 656 O O . ARG A 1 89 ? -7.824 -18.996 -92.146 1.00 41.69 89 ARG A O 1
ATOM 663 N N . GLY A 1 90 ? -9.897 -18.129 -92.495 1.00 39.50 90 GLY A N 1
ATOM 664 C CA . GLY A 1 90 ? -10.076 -18.490 -93.908 1.00 39.50 90 GLY A CA 1
ATOM 665 C C . GLY A 1 90 ? -11.079 -19.600 -94.124 1.00 39.50 90 GLY A C 1
ATOM 666 O O . GLY A 1 90 ? -10.620 -20.754 -94.210 1.00 39.50 90 GLY A O 1
#

Sequence (90 aa):
MPVRIPAARTSEVLSFGVAGVGAFAPLYLLLAPGAEETLARQTARWAPRWERVAARYVAAPSSARTASPSRACPAPRRRSTGGSAAGWRG

Organism: NCBI:txid1081102

Secondary structure (DSSP, 8-state):
----PPPPPHHHHHHHHHHHHHHHHHHHHHHSTTHHHHHHHHHHHHHHHHHHHHHHHTS-GGGGS-------PPPP--------------

Radius of gyration: 35.29 Å; chains: 1; bounding box: 53×40×105 Å

Foldseek 3Di:
DDDDDPDDDPVRVVVVVCVVVVVCVVVCLVPDPCSVVVVVVVCVVCVVVVVVVCVVPVPDPPVVPPPPPPPPDPDDDDDPDDDDDDDDDD

pLDDT: mean 74.07, std 16.7, range [39.5, 93.94]